Protein AF-A0A951DCB3-F1 (afdb_monomer_lite)

Structure (mmCIF, N/CA/C/O backbone):
data_AF-A0A951DCB3-F1
#
_entry.id   AF-A0A951DCB3-F1
#
loop_
_atom_site.group_PDB
_atom_site.id
_atom_site.type_symbol
_atom_site.label_atom_id
_atom_site.label_alt_id
_atom_site.label_comp_id
_atom_site.label_asym_id
_atom_site.label_entity_id
_atom_site.label_seq_id
_atom_site.pdbx_PDB_ins_code
_atom_site.Cartn_x
_atom_site.Cartn_y
_atom_site.Cartn_z
_atom_site.occupancy
_atom_site.B_iso_or_equiv
_atom_site.auth_seq_id
_atom_site.auth_comp_id
_atom_site.auth_asym_id
_atom_site.auth_atom_id
_atom_site.pdbx_PDB_model_num
ATOM 1 N N . MET A 1 1 ? -5.277 -3.072 5.373 1.00 61.84 1 MET A N 1
ATOM 2 C CA . MET A 1 1 ? -5.225 -4.297 6.201 1.00 61.84 1 MET A CA 1
ATOM 3 C C . MET A 1 1 ? -6.639 -4.829 6.340 1.00 61.84 1 MET A C 1
ATOM 5 O O . MET A 1 1 ? -7.520 -4.011 6.578 1.00 61.84 1 MET A O 1
ATOM 9 N N . PRO A 1 2 ? -6.886 -6.137 6.193 1.00 65.38 2 PRO A N 1
ATOM 10 C CA . PRO A 1 2 ? -8.248 -6.692 6.173 1.00 65.38 2 PRO A CA 1
ATOM 11 C C . PRO A 1 2 ? -9.065 -6.412 7.444 1.00 65.38 2 PRO A C 1
ATOM 13 O O . PRO A 1 2 ? -10.286 -6.372 7.400 1.00 65.38 2 PRO A O 1
ATOM 16 N N . ASN A 1 3 ? -8.392 -6.110 8.558 1.00 78.81 3 ASN A N 1
ATOM 17 C CA . ASN A 1 3 ? -9.014 -5.648 9.801 1.00 78.81 3 ASN A CA 1
ATOM 18 C C . ASN A 1 3 ? -9.468 -4.171 9.796 1.00 78.81 3 ASN A C 1
ATOM 20 O O . ASN A 1 3 ? -9.952 -3.690 10.811 1.00 78.81 3 ASN A O 1
ATOM 24 N N . GLY A 1 4 ? -9.265 -3.422 8.709 1.00 82.12 4 GLY A N 1
ATOM 25 C CA . GLY A 1 4 ? -9.683 -2.021 8.579 1.00 82.12 4 GLY A CA 1
ATOM 26 C C . GLY A 1 4 ? -8.858 -1.001 9.375 1.00 82.12 4 GLY A C 1
ATOM 27 O O . GLY A 1 4 ? -9.179 0.180 9.355 1.00 82.12 4 GLY A O 1
ATOM 28 N N . HIS A 1 5 ? -7.788 -1.402 10.067 1.00 89.06 5 HIS A N 1
ATOM 29 C CA . HIS A 1 5 ? -7.044 -0.499 10.965 1.00 89.06 5 HIS A CA 1
ATOM 30 C C . HIS A 1 5 ? -5.888 0.250 10.284 1.00 89.06 5 HIS A C 1
ATOM 32 O O . HIS A 1 5 ? -5.240 1.103 10.899 1.00 89.06 5 HIS A O 1
ATOM 38 N N . GLY A 1 6 ? -5.600 -0.075 9.025 1.00 91.75 6 GLY A N 1
ATOM 39 C CA . GLY A 1 6 ? -4.479 0.517 8.313 1.00 91.75 6 GLY A CA 1
ATOM 40 C C . GLY A 1 6 ? -4.629 0.495 6.803 1.00 91.75 6 GLY A C 1
ATOM 41 O O . GLY A 1 6 ? -5.201 -0.444 6.238 1.00 91.75 6 GLY A O 1
ATOM 42 N N . LEU A 1 7 ? -4.060 1.518 6.175 1.00 93.25 7 LEU A N 1
ATOM 43 C CA . LEU A 1 7 ? -3.956 1.674 4.730 1.00 93.25 7 LEU A CA 1
ATOM 44 C C . LEU A 1 7 ? -2.510 1.412 4.314 1.00 93.25 7 LEU A C 1
ATOM 46 O O . LEU A 1 7 ? -1.598 2.087 4.791 1.00 93.25 7 LEU A O 1
ATOM 50 N N . VAL A 1 8 ? -2.315 0.427 3.440 1.00 93.38 8 VAL A N 1
ATOM 51 C CA . VAL A 1 8 ? -1.041 0.259 2.738 1.00 93.38 8 VAL A CA 1
ATOM 52 C C . VAL A 1 8 ? -1.115 1.111 1.484 1.00 93.38 8 VAL A C 1
ATOM 54 O O . VAL A 1 8 ? -2.104 1.041 0.758 1.00 93.38 8 VAL A O 1
ATOM 57 N N . TYR A 1 9 ? -0.102 1.935 1.260 1.00 92.38 9 TYR A N 1
ATOM 58 C CA . TYR A 1 9 ? -0.013 2.793 0.088 1.00 92.38 9 TYR A CA 1
ATOM 59 C C . TYR A 1 9 ? 1.425 2.862 -0.408 1.00 92.38 9 TYR A C 1
ATOM 61 O O . TYR A 1 9 ? 2.368 2.538 0.316 1.00 92.38 9 TYR A O 1
ATOM 69 N N . MET A 1 10 ? 1.571 3.283 -1.657 1.00 90.31 10 MET A N 1
ATOM 70 C CA . MET A 1 10 ? 2.861 3.492 -2.290 1.00 90.31 10 MET A CA 1
ATOM 71 C C . MET A 1 10 ? 3.182 4.985 -2.303 1.00 90.31 10 MET A C 1
ATOM 73 O O . MET A 1 10 ? 2.318 5.803 -2.619 1.00 90.31 10 MET A O 1
ATOM 77 N N . GLN A 1 11 ? 4.419 5.339 -1.970 1.00 87.50 11 GLN A N 1
ATOM 78 C CA . GLN A 1 11 ? 4.896 6.717 -2.011 1.00 87.50 11 GLN A CA 1
ATOM 79 C C . GLN A 1 11 ? 6.279 6.759 -2.654 1.00 87.50 11 GLN A C 1
ATOM 81 O O . GLN A 1 11 ? 7.156 5.976 -2.290 1.00 87.50 11 GLN A O 1
ATOM 86 N N . ALA A 1 12 ? 6.464 7.681 -3.600 1.00 79.19 12 ALA A N 1
ATOM 87 C CA . ALA A 1 12 ? 7.780 8.027 -4.120 1.00 79.19 12 ALA A CA 1
ATOM 88 C C . ALA A 1 12 ? 8.419 9.108 -3.238 1.00 79.19 12 ALA A C 1
ATOM 90 O O . ALA A 1 12 ? 7.727 10.010 -2.755 1.00 79.19 12 ALA A O 1
ATOM 91 N N . GLY A 1 13 ? 9.728 9.012 -3.014 1.00 70.56 13 GLY A N 1
ATOM 92 C CA . GLY A 1 13 ? 10.479 10.070 -2.339 1.00 70.56 13 GLY A CA 1
ATOM 93 C C . GLY A 1 13 ? 10.637 11.302 -3.234 1.00 70.56 13 GLY A C 1
ATOM 94 O O . GLY A 1 13 ? 10.816 11.170 -4.439 1.00 70.56 13 GLY A O 1
ATOM 95 N N . GLU A 1 14 ? 10.640 12.508 -2.660 1.00 68.12 14 GLU A N 1
ATOM 96 C CA . GLU A 1 14 ? 10.841 13.745 -3.444 1.00 68.12 14 GLU A CA 1
ATOM 97 C C . GLU A 1 14 ? 12.200 13.772 -4.167 1.00 68.12 14 GLU A C 1
ATOM 99 O O . GLU A 1 14 ? 12.320 14.324 -5.258 1.00 68.12 14 GLU A O 1
ATOM 104 N N . ALA A 1 15 ? 13.220 13.139 -3.578 1.00 66.31 15 ALA A N 1
ATOM 105 C CA . ALA A 1 15 ? 14.585 13.106 -4.103 1.00 66.31 15 ALA A CA 1
ATOM 106 C C . ALA A 1 15 ? 14.918 11.846 -4.923 1.00 66.31 15 ALA A C 1
ATOM 108 O O . ALA A 1 15 ? 15.989 11.781 -5.529 1.00 66.31 15 ALA A O 1
ATOM 109 N N . THR A 1 16 ? 14.052 10.825 -4.935 1.00 64.12 16 THR A N 1
ATOM 110 C CA . THR A 1 16 ? 14.354 9.536 -5.575 1.00 64.12 16 THR A CA 1
ATOM 111 C C . THR A 1 16 ? 13.157 9.008 -6.354 1.00 64.12 16 THR A C 1
ATOM 113 O O . THR A 1 16 ? 12.059 8.976 -5.807 1.00 64.12 16 THR A O 1
ATOM 116 N N . PRO A 1 17 ? 13.352 8.459 -7.566 1.00 68.31 17 PRO A N 1
ATOM 117 C CA . PRO A 1 17 ? 12.268 7.823 -8.318 1.00 68.31 17 PRO A CA 1
ATOM 118 C C . PRO A 1 17 ? 11.795 6.502 -7.688 1.00 68.31 17 PRO A C 1
ATOM 120 O O . PRO A 1 17 ? 10.913 5.845 -8.230 1.00 68.31 17 PRO A O 1
ATOM 123 N N . TRP A 1 18 ? 12.415 6.080 -6.585 1.00 77.56 18 TRP A N 1
ATOM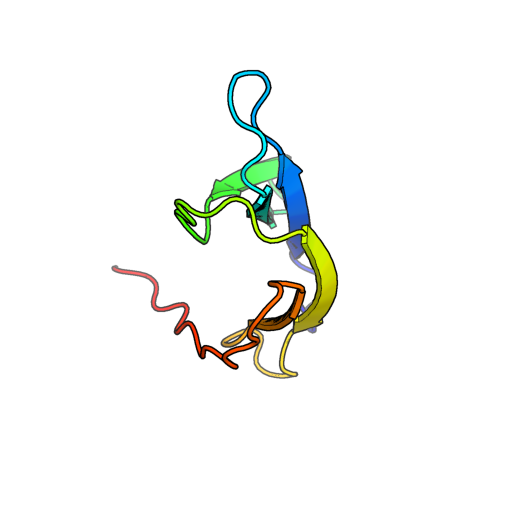 124 C CA . TRP A 1 18 ? 12.098 4.842 -5.897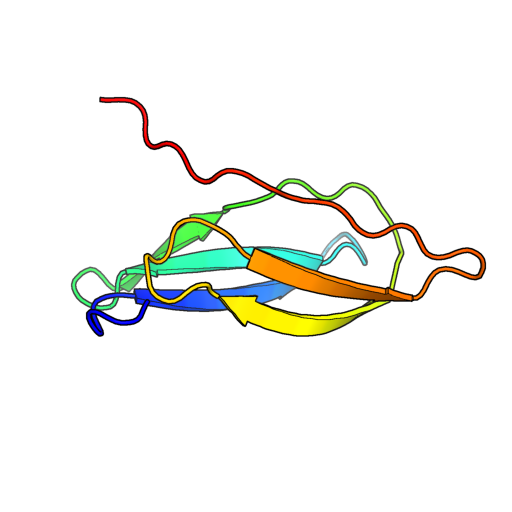 1.00 77.56 18 TRP A CA 1
ATOM 125 C C . TRP A 1 18 ? 10.764 4.966 -5.178 1.00 77.56 18 TRP A C 1
ATOM 127 O O . TRP A 1 18 ? 10.472 5.968 -4.520 1.00 77.56 18 TRP A O 1
ATOM 137 N N . GLN A 1 19 ? 9.967 3.923 -5.331 1.00 85.44 19 GLN A N 1
ATOM 138 C CA . GLN A 1 19 ? 8.658 3.791 -4.731 1.00 85.44 19 GLN A CA 1
ATOM 139 C C . GLN A 1 19 ? 8.756 2.796 -3.578 1.00 85.44 19 GLN A C 1
ATOM 141 O O . GLN A 1 19 ? 9.241 1.682 -3.761 1.00 85.44 19 GLN A O 1
ATOM 146 N N . ASP A 1 20 ? 8.260 3.186 -2.409 1.00 88.56 20 ASP A N 1
ATOM 147 C CA . ASP A 1 20 ? 8.186 2.310 -1.244 1.00 88.56 20 ASP A CA 1
ATOM 148 C C . ASP A 1 20 ? 6.758 2.093 -0.792 1.00 88.56 20 ASP A C 1
ATOM 150 O O . ASP A 1 20 ? 5.885 2.946 -0.983 1.00 88.56 20 ASP A O 1
ATOM 154 N N . PHE A 1 21 ? 6.550 0.969 -0.114 1.00 91.75 21 PHE A N 1
ATOM 155 C CA . PHE A 1 21 ? 5.321 0.720 0.612 1.00 91.75 21 PHE A CA 1
ATOM 156 C C . PHE A 1 21 ? 5.375 1.357 1.995 1.00 91.75 21 PHE A C 1
ATOM 158 O O . PHE A 1 21 ? 6.350 1.242 2.743 1.00 91.75 21 PHE A O 1
ATOM 165 N N . TRP A 1 22 ? 4.271 1.992 2.354 1.00 93.75 22 TRP A N 1
ATOM 166 C CA . TRP A 1 22 ? 4.042 2.619 3.642 1.00 93.75 22 TRP A CA 1
ATOM 167 C C . TRP A 1 22 ? 2.765 2.065 4.255 1.00 93.75 22 TRP A C 1
ATOM 169 O O . TRP A 1 22 ? 1.813 1.726 3.553 1.00 93.75 22 TRP A O 1
ATOM 179 N N . LEU A 1 23 ? 2.735 2.000 5.584 1.00 93.81 23 LEU A N 1
ATOM 180 C CA . LEU A 1 23 ? 1.533 1.705 6.351 1.00 93.81 23 LEU A CA 1
ATOM 181 C C . LEU A 1 23 ? 1.111 2.944 7.124 1.00 93.81 23 LEU A C 1
ATOM 183 O O . LEU A 1 23 ? 1.810 3.367 8.045 1.00 93.81 23 LEU A O 1
ATOM 187 N N . LEU A 1 24 ? -0.069 3.461 6.801 1.00 95.00 24 LEU A N 1
ATOM 188 C CA . LEU A 1 24 ? -0.774 4.440 7.613 1.00 95.00 24 LEU A CA 1
ATOM 189 C C . LEU A 1 24 ? -1.606 3.711 8.668 1.00 95.00 24 LEU A C 1
ATOM 191 O O . LEU A 1 24 ? -2.498 2.928 8.334 1.00 95.00 24 LEU A O 1
ATOM 195 N N . ASN A 1 25 ? -1.347 3.995 9.942 1.00 94.25 25 ASN A N 1
ATOM 196 C CA . ASN A 1 25 ? -2.267 3.647 11.017 1.00 94.25 25 ASN A CA 1
ATOM 197 C C . ASN A 1 25 ? -3.435 4.642 11.007 1.00 94.25 25 ASN A C 1
ATOM 199 O O . ASN A 1 25 ? -3.226 5.830 11.243 1.00 94.25 25 ASN A O 1
ATOM 203 N N . LEU A 1 26 ? -4.658 4.162 10.772 1.00 94.56 26 LEU A N 1
ATOM 204 C CA . LEU A 1 26 ? -5.832 5.033 10.622 1.00 94.56 26 LEU A CA 1
ATOM 205 C C . LEU A 1 26 ? -6.349 5.597 11.952 1.00 94.56 26 LEU A C 1
ATOM 207 O O . LEU A 1 26 ? -7.052 6.600 11.960 1.00 94.56 26 LEU A O 1
ATOM 211 N N . LYS A 1 27 ? -5.987 4.992 13.088 1.00 94.81 27 LYS A N 1
ATOM 212 C CA . LYS A 1 27 ? -6.352 5.507 14.414 1.00 94.81 27 LYS A CA 1
ATOM 213 C C . LYS A 1 27 ? -5.470 6.685 14.817 1.00 94.81 27 LYS A C 1
ATOM 215 O O . LYS A 1 27 ? -5.953 7.640 15.414 1.00 94.81 27 LYS A O 1
ATOM 220 N N . THR A 1 28 ? -4.169 6.594 14.549 1.00 96.88 28 THR A N 1
ATOM 221 C CA . THR A 1 28 ? -3.189 7.603 14.985 1.00 96.88 28 THR A CA 1
ATOM 222 C C . THR A 1 28 ? -2.776 8.562 13.879 1.00 96.88 28 THR A C 1
ATOM 224 O O . THR A 1 28 ? -2.046 9.507 14.159 1.00 96.88 28 THR A O 1
ATOM 227 N N . MET A 1 29 ? -3.160 8.285 12.631 1.00 96.00 29 MET A N 1
ATOM 228 C CA . MET A 1 29 ? -2.726 9.000 11.428 1.00 96.00 29 MET A CA 1
ATOM 229 C C . MET A 1 29 ? -1.201 9.078 11.273 1.00 96.00 29 MET A C 1
ATOM 231 O O . MET A 1 29 ? -0.661 10.030 10.720 1.00 96.00 29 MET A O 1
ATOM 235 N N . LYS A 1 30 ? -0.491 8.060 11.775 1.00 97.00 30 LYS A N 1
ATOM 236 C CA . LYS A 1 30 ? 0.969 7.966 11.662 1.00 97.00 30 LYS A CA 1
ATOM 237 C C . LYS A 1 30 ? 1.330 6.958 10.586 1.00 97.00 30 LYS A C 1
ATOM 239 O O . LYS A 1 30 ? 0.813 5.838 10.606 1.00 97.00 30 LYS A O 1
ATOM 244 N N . SER A 1 31 ? 2.244 7.345 9.705 1.00 95.25 31 SER A N 1
ATOM 245 C CA . SER A 1 31 ? 2.807 6.457 8.693 1.00 95.25 31 SER A CA 1
ATOM 246 C C . SER A 1 31 ? 4.115 5.838 9.172 1.00 95.25 31 SER A C 1
ATOM 248 O O . SER A 1 31 ? 4.924 6.499 9.824 1.00 95.25 31 SER A O 1
ATOM 250 N N . ARG A 1 32 ? 4.339 4.571 8.815 1.00 93.06 32 ARG A N 1
ATOM 251 C CA . ARG A 1 32 ? 5.654 3.922 8.883 1.00 93.06 32 ARG A CA 1
ATOM 252 C C . ARG A 1 32 ? 6.023 3.352 7.523 1.00 93.06 32 ARG A C 1
ATOM 254 O O . ARG A 1 32 ? 5.161 2.815 6.828 1.00 93.06 32 ARG A O 1
ATOM 261 N N . ARG A 1 33 ? 7.303 3.427 7.181 1.00 92.38 33 ARG A N 1
ATOM 262 C CA . ARG A 1 33 ? 7.859 2.781 5.993 1.00 92.38 33 ARG A CA 1
ATOM 263 C C . ARG A 1 33 ? 7.890 1.259 6.208 1.00 92.38 33 ARG A C 1
ATOM 265 O O . ARG A 1 33 ? 8.186 0.807 7.316 1.00 92.38 33 ARG A O 1
ATOM 272 N N . LEU A 1 34 ? 7.513 0.483 5.191 1.00 91.62 34 LEU A N 1
ATOM 273 C CA . LEU A 1 34 ? 7.519 -0.990 5.213 1.00 91.62 34 LEU A CA 1
ATOM 274 C C . LEU A 1 34 ? 8.693 -1.587 4.435 1.00 91.62 34 LEU A C 1
ATOM 276 O O . LEU A 1 34 ? 9.119 -2.694 4.745 1.00 91.62 34 LEU A O 1
ATOM 280 N N . THR A 1 35 ? 9.192 -0.870 3.431 1.00 87.81 35 THR A N 1
ATOM 281 C CA . THR A 1 35 ? 10.263 -1.323 2.540 1.00 87.81 35 THR A CA 1
ATOM 282 C C . THR A 1 35 ? 11.302 -0.234 2.347 1.00 87.81 35 THR A C 1
ATOM 284 O O . THR A 1 35 ? 10.984 0.944 2.466 1.00 87.81 35 THR A O 1
ATOM 287 N N . GLU A 1 36 ? 12.526 -0.622 2.005 1.00 87.50 36 GLU A N 1
ATOM 288 C CA . GLU A 1 36 ? 13.529 0.289 1.450 1.00 87.50 36 GLU A CA 1
ATOM 289 C C . GLU A 1 36 ? 13.986 -0.260 0.101 1.00 87.50 36 GLU A C 1
ATOM 291 O O . GLU A 1 36 ? 15.014 -0.926 -0.014 1.00 87.50 36 GLU A O 1
ATOM 296 N N . LEU A 1 37 ? 13.160 -0.051 -0.922 1.00 83.12 37 LEU A N 1
ATOM 297 C CA . LEU A 1 37 ? 13.460 -0.483 -2.278 1.00 83.12 37 LEU A CA 1
ATOM 298 C C . LEU A 1 37 ? 14.414 0.533 -2.912 1.00 83.12 37 LEU A C 1
ATOM 300 O O . LEU A 1 37 ? 14.153 1.729 -2.965 1.00 83.12 37 LEU A O 1
ATOM 304 N N . ASN A 1 38 ? 15.551 0.050 -3.392 1.00 76.06 38 ASN A N 1
ATOM 305 C CA . ASN A 1 38 ? 16.648 0.846 -3.942 1.00 76.06 38 ASN A CA 1
ATOM 306 C C . ASN A 1 38 ? 16.725 0.748 -5.471 1.00 76.06 38 ASN A C 1
ATOM 308 O O . ASN A 1 38 ? 17.799 0.840 -6.067 1.00 76.06 38 ASN A O 1
ATOM 312 N N . ASP A 1 39 ? 15.580 0.550 -6.116 1.00 70.75 39 ASP A N 1
ATOM 313 C CA . ASP A 1 39 ? 15.505 0.277 -7.539 1.00 70.75 39 ASP A CA 1
ATOM 314 C C . ASP A 1 39 ? 14.530 1.195 -8.283 1.00 70.75 39 ASP A C 1
ATOM 316 O O . ASP A 1 39 ? 13.533 1.667 -7.745 1.00 70.75 39 ASP A O 1
ATOM 320 N N . ARG A 1 40 ? 14.853 1.447 -9.555 1.00 68.62 40 ARG A N 1
ATOM 321 C CA . ARG A 1 40 ? 14.108 2.311 -10.471 1.00 68.62 40 ARG A CA 1
ATOM 322 C C . ARG A 1 40 ? 12.946 1.604 -11.177 1.00 68.62 40 ARG A C 1
ATOM 324 O O . ARG A 1 40 ? 12.348 2.213 -12.062 1.00 68.62 40 ARG A O 1
ATOM 331 N N . ALA A 1 41 ? 12.639 0.346 -10.849 1.00 72.00 41 ALA A N 1
ATOM 332 C CA . ALA A 1 41 ? 11.470 -0.319 -11.409 1.00 72.00 41 ALA A CA 1
ATOM 333 C C . ALA A 1 41 ? 10.203 0.485 -11.139 1.00 72.00 41 ALA A C 1
ATOM 335 O O . ALA A 1 41 ? 9.971 0.953 -10.026 1.00 72.00 41 ALA A O 1
ATOM 336 N N . THR A 1 42 ? 9.349 0.569 -12.153 1.00 75.81 42 THR A N 1
ATOM 337 C CA . THR A 1 42 ? 7.999 1.085 -11.952 1.00 75.81 42 THR A CA 1
ATOM 338 C C . THR A 1 42 ? 7.142 -0.028 -11.362 1.00 75.81 42 THR A C 1
ATOM 340 O O . THR A 1 42 ? 6.996 -1.090 -11.976 1.00 75.81 42 THR A O 1
ATOM 343 N N . MET A 1 43 ? 6.570 0.218 -10.187 1.00 81.81 43 MET A N 1
ATOM 344 C CA . MET A 1 43 ? 5.524 -0.622 -9.607 1.00 81.81 43 MET A CA 1
ATOM 345 C C . MET A 1 43 ? 4.166 -0.022 -9.975 1.00 81.81 43 MET A C 1
ATOM 347 O O . MET A 1 43 ? 3.992 1.200 -9.930 1.00 81.81 43 MET A O 1
ATOM 351 N N . ARG A 1 44 ? 3.204 -0.856 -10.385 1.00 79.88 44 ARG A N 1
ATOM 352 C CA . ARG A 1 44 ? 1.884 -0.373 -10.832 1.00 79.88 44 ARG A CA 1
ATOM 353 C C . ARG A 1 44 ? 0.766 -0.768 -9.889 1.00 79.88 44 ARG A C 1
ATOM 355 O O . ARG A 1 44 ? -0.087 0.056 -9.573 1.00 79.88 44 ARG A O 1
ATOM 362 N N . THR A 1 45 ? 0.765 -2.024 -9.472 1.00 85.88 45 THR A N 1
ATOM 363 C CA . THR A 1 45 ? -0.301 -2.652 -8.704 1.00 85.88 45 THR A CA 1
ATOM 364 C C . THR A 1 45 ? 0.283 -3.491 -7.581 1.00 85.88 45 THR A C 1
ATOM 366 O O . THR A 1 45 ? 1.420 -3.961 -7.635 1.00 85.88 45 THR A O 1
ATOM 369 N N . PHE A 1 46 ? -0.502 -3.653 -6.526 1.00 90.62 46 PHE A N 1
ATOM 370 C CA . PHE A 1 46 ? -0.153 -4.531 -5.430 1.00 90.62 46 PHE A CA 1
ATOM 371 C C . PHE A 1 46 ? -1.412 -5.023 -4.731 1.00 90.62 46 PHE A C 1
ATOM 373 O O . PHE A 1 46 ? -2.424 -4.323 -4.680 1.00 90.62 46 PHE A O 1
ATOM 380 N N . ASP A 1 47 ? -1.286 -6.191 -4.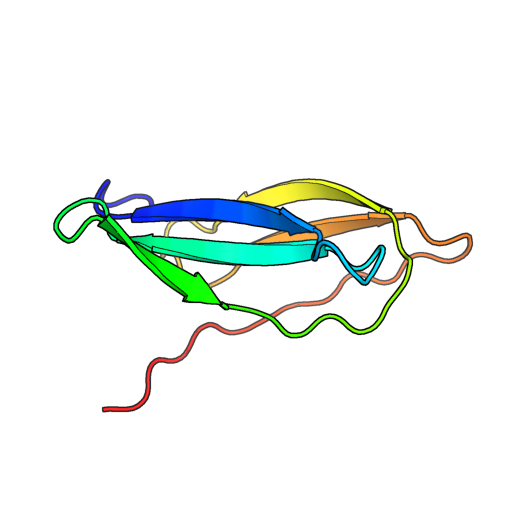125 1.00 91.44 47 ASP A N 1
ATOM 381 C CA . ASP A 1 47 ? -2.263 -6.802 -3.248 1.00 91.44 47 ASP A CA 1
ATOM 382 C C . ASP A 1 47 ? -1.629 -7.061 -1.879 1.00 91.44 47 ASP A C 1
ATOM 384 O O . ASP A 1 47 ? -0.424 -7.285 -1.745 1.00 91.44 47 ASP A O 1
ATOM 388 N N . VAL A 1 48 ? -2.459 -7.046 -0.839 1.00 91.00 48 VAL A N 1
ATOM 389 C CA . VAL A 1 48 ? -2.068 -7.423 0.523 1.00 91.00 48 VAL A CA 1
ATOM 390 C C . VAL A 1 48 ? -2.787 -8.717 0.872 1.00 91.00 48 VAL A C 1
ATOM 392 O O . VAL A 1 48 ? -4.003 -8.810 0.694 1.00 91.00 48 VAL A O 1
ATOM 395 N N . THR A 1 49 ? -2.068 -9.713 1.387 1.00 89.00 49 THR A N 1
ATOM 396 C CA . THR A 1 49 ? -2.681 -10.990 1.777 1.00 89.00 49 THR A CA 1
ATOM 397 C C . THR A 1 49 ? -3.748 -10.805 2.857 1.00 89.00 49 THR A C 1
ATOM 399 O O . THR A 1 49 ? -3.722 -9.850 3.636 1.00 89.00 49 THR A O 1
ATOM 402 N N . ALA A 1 50 ? -4.697 -11.743 2.938 1.00 88.12 50 ALA A N 1
ATOM 403 C CA . ALA A 1 50 ? -5.821 -11.674 3.877 1.00 88.12 50 ALA A CA 1
ATOM 404 C C . ALA A 1 50 ? -5.392 -11.629 5.363 1.00 88.12 50 ALA A C 1
ATOM 406 O O . ALA A 1 50 ? -6.111 -11.106 6.213 1.00 88.12 50 ALA A O 1
ATOM 407 N N . ASP A 1 51 ? -4.209 -12.148 5.687 1.00 87.25 51 ASP A N 1
ATOM 408 C CA . ASP A 1 51 ? -3.610 -12.063 7.022 1.00 87.25 51 ASP A CA 1
ATOM 409 C C . ASP A 1 51 ? -2.817 -10.764 7.259 1.00 87.25 51 ASP A C 1
ATOM 411 O O . ASP A 1 51 ? -2.370 -10.503 8.376 1.00 87.25 51 ASP A O 1
ATOM 415 N N . GLY A 1 52 ? -2.650 -9.934 6.227 1.00 87.25 52 GLY A N 1
ATOM 416 C CA . GLY A 1 52 ? -1.913 -8.678 6.274 1.00 87.25 52 GLY A CA 1
ATOM 417 C C . GLY A 1 52 ? -0.395 -8.825 6.366 1.00 87.25 52 GLY A C 1
ATOM 418 O O . GLY A 1 52 ? 0.275 -7.833 6.646 1.00 87.25 52 GLY A O 1
ATOM 419 N N . LYS A 1 53 ? 0.150 -10.035 6.187 1.00 87.50 53 LYS A N 1
ATOM 420 C CA . LYS A 1 53 ? 1.577 -10.313 6.420 1.00 87.50 53 LYS A CA 1
ATOM 421 C C . LYS A 1 53 ? 2.457 -10.132 5.194 1.00 87.50 53 LYS A C 1
ATOM 423 O O . LYS A 1 53 ? 3.652 -9.907 5.356 1.00 87.50 53 LYS A O 1
ATOM 428 N N . HIS A 1 54 ? 1.878 -10.201 3.999 1.00 90.00 54 HIS A N 1
ATOM 429 C CA . HIS A 1 54 ? 2.624 -10.117 2.751 1.00 90.00 54 HIS A CA 1
ATOM 430 C C . HIS A 1 54 ? 2.013 -9.078 1.818 1.00 90.00 54 HIS A C 1
ATOM 432 O O . HIS A 1 54 ? 0.796 -8.870 1.790 1.00 90.00 54 HIS A O 1
ATOM 438 N N . ILE A 1 55 ? 2.887 -8.455 1.034 1.00 90.81 55 ILE A N 1
ATOM 439 C CA . ILE A 1 55 ? 2.530 -7.581 -0.079 1.00 90.81 55 ILE A CA 1
ATOM 440 C C . 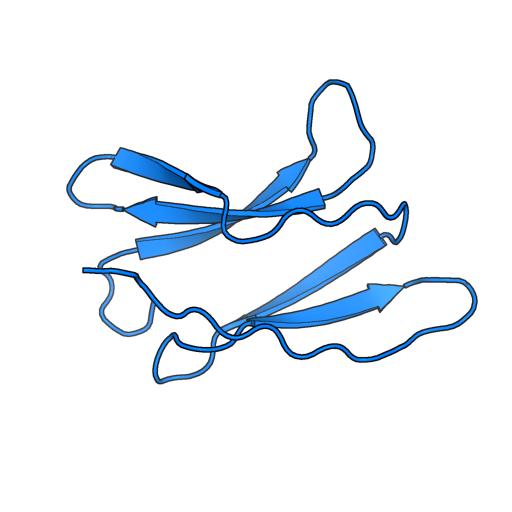ILE A 1 55 ? 3.043 -8.256 -1.346 1.00 90.81 55 ILE A C 1
ATOM 442 O O . ILE A 1 55 ? 4.230 -8.567 -1.441 1.00 90.81 55 ILE A O 1
ATOM 446 N N . VAL A 1 56 ? 2.146 -8.494 -2.297 1.00 90.56 56 VAL A N 1
ATOM 447 C CA . VAL A 1 56 ? 2.472 -9.012 -3.629 1.00 90.56 56 VAL A CA 1
ATOM 448 C C . VAL A 1 56 ? 2.308 -7.861 -4.601 1.00 90.56 56 VAL A C 1
ATOM 450 O O . VAL A 1 56 ? 1.290 -7.182 -4.567 1.00 90.56 56 VAL A O 1
ATOM 453 N N . PHE A 1 57 ? 3.300 -7.611 -5.443 1.00 88.69 57 PHE A N 1
ATOM 454 C CA . PHE A 1 57 ? 3.282 -6.472 -6.353 1.00 88.69 57 PHE A CA 1
ATOM 455 C C . PHE A 1 57 ? 3.951 -6.823 -7.672 1.00 88.69 57 PHE A C 1
ATOM 457 O O . PHE A 1 57 ? 4.883 -7.632 -7.715 1.00 88.69 57 PHE A O 1
ATOM 464 N N . ASP A 1 58 ? 3.470 -6.210 -8.751 1.00 84.06 58 ASP A N 1
ATOM 465 C CA . ASP A 1 58 ? 4.136 -6.299 -10.039 1.00 84.06 58 ASP A CA 1
ATOM 466 C C . ASP A 1 58 ? 5.274 -5.279 -10.108 1.00 84.06 58 ASP A C 1
ATOM 468 O O . ASP A 1 58 ? 5.170 -4.127 -9.681 1.00 84.06 58 ASP A O 1
ATOM 472 N N . ARG A 1 59 ? 6.399 -5.730 -10.656 1.00 78.31 59 ARG A N 1
ATOM 473 C CA . ARG A 1 59 ? 7.586 -4.909 -10.858 1.00 78.31 59 ARG A CA 1
ATOM 474 C C . ARG A 1 59 ? 7.941 -4.955 -12.330 1.00 78.31 59 ARG A C 1
ATOM 476 O O . ARG A 1 59 ? 8.423 -5.981 -12.812 1.00 78.31 59 ARG A O 1
ATOM 483 N N . GLN A 1 60 ? 7.734 -3.847 -13.038 1.00 71.81 60 GLN A N 1
ATOM 484 C CA . GLN A 1 60 ? 8.240 -3.725 -14.396 1.00 71.81 60 GLN A CA 1
ATOM 485 C C . GLN A 1 60 ? 9.682 -3.210 -14.358 1.00 71.81 60 GLN A C 1
ATOM 487 O O . GLN A 1 60 ? 9.951 -2.031 -14.130 1.00 71.81 60 GLN A O 1
ATOM 492 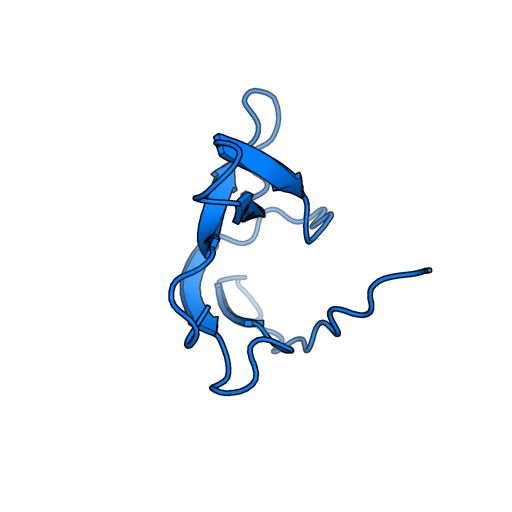N N . GLN A 1 61 ? 10.598 -4.133 -14.616 1.00 66.88 61 GLN A N 1
ATOM 493 C CA . GLN A 1 61 ? 11.913 -3.876 -15.191 1.00 66.88 61 GLN A CA 1
ATOM 494 C C . GLN A 1 61 ? 11.932 -4.499 -16.582 1.00 66.88 61 GLN A C 1
ATOM 496 O O . GLN A 1 61 ? 11.154 -5.417 -16.846 1.00 66.88 61 GLN A O 1
ATOM 501 N N . ASP A 1 62 ? 12.874 -4.093 -17.429 1.00 58.88 62 ASP A N 1
ATOM 502 C CA . ASP A 1 62 ? 13.120 -4.780 -18.702 1.00 58.88 62 ASP A CA 1
ATOM 503 C C . ASP A 1 62 ? 13.468 -6.283 -18.514 1.00 58.88 62 ASP A C 1
ATOM 505 O O . ASP A 1 62 ? 13.423 -7.037 -19.477 1.00 58.88 62 ASP A O 1
ATOM 509 N N . ASN A 1 63 ? 13.712 -6.746 -17.272 1.00 52.22 63 ASN A N 1
ATOM 510 C CA . ASN A 1 63 ? 13.671 -8.149 -16.832 1.00 52.22 63 ASN A CA 1
ATOM 511 C C . ASN A 1 63 ? 12.976 -8.258 -15.451 1.00 52.22 63 ASN A C 1
ATOM 513 O O . ASN A 1 63 ? 13.466 -7.698 -14.475 1.00 52.22 63 ASN A O 1
ATOM 517 N N . SER A 1 64 ? 11.834 -8.944 -15.328 1.00 51.22 64 SER A N 1
ATOM 518 C CA . SER A 1 64 ? 11.028 -8.978 -14.086 1.00 51.22 64 SER A CA 1
ATOM 519 C C . SER A 1 64 ? 11.410 -10.139 -13.150 1.00 51.22 64 SER A C 1
ATOM 521 O O . SER A 1 64 ? 11.558 -11.276 -13.589 1.00 51.22 64 SER A O 1
ATOM 523 N N . ALA A 1 65 ? 11.503 -9.870 -11.842 1.00 54.50 65 ALA A N 1
ATOM 524 C CA . ALA A 1 65 ? 11.614 -10.879 -10.782 1.00 54.50 65 ALA A CA 1
ATOM 525 C C . ALA A 1 65 ? 10.504 -10.661 -9.740 1.00 54.50 65 ALA A C 1
ATOM 527 O O . ALA A 1 65 ? 10.297 -9.534 -9.286 1.00 54.50 65 ALA A O 1
ATOM 528 N N . VAL A 1 66 ? 9.802 -11.732 -9.358 1.00 59.78 66 VAL A N 1
ATOM 529 C CA . VAL A 1 66 ? 8.799 -11.723 -8.279 1.00 59.78 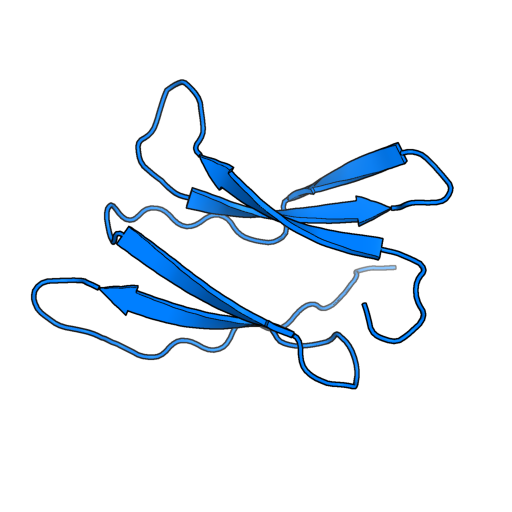66 VAL A CA 1
ATOM 530 C C . VAL A 1 66 ? 9.527 -11.844 -6.938 1.00 59.78 66 VAL A C 1
ATOM 532 O O . VAL A 1 66 ? 10.334 -12.755 -6.765 1.00 59.78 66 VAL A O 1
ATOM 535 N N . VAL A 1 67 ? 9.259 -10.939 -5.991 1.00 62.25 67 VAL A N 1
ATOM 536 C CA . VAL A 1 67 ? 9.880 -10.933 -4.652 1.00 62.25 67 VAL A CA 1
ATOM 537 C C . VAL A 1 67 ? 8.819 -11.021 -3.551 1.00 62.25 67 VAL A C 1
ATOM 539 O O . VAL A 1 67 ? 7.746 -10.438 -3.677 1.00 62.25 67 VAL A O 1
ATOM 542 N N . LEU A 1 68 ? 9.124 -11.747 -2.471 1.00 67.31 68 LEU A N 1
ATOM 543 C CA . LEU A 1 68 ? 8.290 -11.872 -1.270 1.00 67.31 68 LEU A CA 1
ATOM 544 C C . LEU A 1 68 ? 8.930 -11.076 -0.128 1.00 67.31 68 LEU A C 1
ATOM 546 O O . LEU A 1 68 ? 10.113 -11.260 0.154 1.00 67.31 68 LEU A O 1
ATOM 550 N N . ILE A 1 69 ? 8.155 -10.217 0.534 1.00 64.94 69 ILE A N 1
ATOM 551 C CA . ILE A 1 69 ? 8.599 -9.445 1.704 1.00 64.94 69 ILE A CA 1
ATOM 552 C C . ILE A 1 69 ? 7.757 -9.860 2.914 1.00 64.94 69 ILE A C 1
ATOM 554 O O . ILE A 1 69 ? 6.527 -9.854 2.840 1.00 64.94 69 ILE A O 1
ATOM 558 N N . ASP A 1 70 ? 8.427 -10.208 4.015 1.00 66.56 70 ASP A N 1
ATOM 559 C CA . ASP A 1 70 ? 7.816 -10.624 5.282 1.00 66.56 70 ASP A CA 1
ATOM 560 C C . ASP A 1 70 ? 7.762 -9.446 6.277 1.00 66.56 70 ASP A C 1
ATOM 562 O O . ASP A 1 70 ? 8.772 -8.801 6.565 1.00 66.56 70 ASP A O 1
ATOM 566 N N . LEU A 1 71 ? 6.567 -9.146 6.795 1.00 57.38 71 LEU A N 1
ATOM 567 C CA . LEU A 1 71 ? 6.288 -8.016 7.684 1.00 57.38 71 LEU A CA 1
ATOM 568 C C . LEU A 1 71 ? 6.308 -8.416 9.173 1.00 57.38 71 LEU A C 1
ATOM 570 O O . LEU A 1 71 ? 5.302 -8.270 9.874 1.00 57.38 71 LEU A O 1
ATOM 574 N N . HIS A 1 72 ? 7.435 -8.887 9.706 1.00 63.44 72 HIS A N 1
ATOM 575 C CA . HIS A 1 72 ? 7.543 -9.109 11.155 1.00 63.44 72 HIS A CA 1
ATOM 576 C C . HIS A 1 72 ? 7.741 -7.794 11.933 1.00 63.44 72 HIS A C 1
ATOM 578 O O . HIS A 1 72 ? 8.489 -6.906 11.532 1.00 63.44 72 HIS A O 1
ATOM 584 N N . THR A 1 73 ? 7.049 -7.664 13.072 1.00 46.38 73 THR A N 1
ATOM 585 C CA . THR A 1 73 ? 7.168 -6.525 14.001 1.00 46.38 73 THR A CA 1
ATOM 586 C C . THR A 1 73 ? 7.975 -6.966 15.221 1.00 46.38 73 THR A C 1
ATOM 588 O O . THR A 1 73 ? 7.551 -7.878 15.932 1.00 46.38 73 THR A O 1
ATOM 591 N N . SER A 1 74 ? 9.129 -6.342 15.465 1.00 46.53 74 SER A N 1
ATOM 592 C CA . SER A 1 74 ? 9.902 -6.539 16.700 1.00 46.53 74 SER A CA 1
ATOM 593 C C . SER A 1 74 ? 9.149 -5.962 17.906 1.00 46.53 74 SER A C 1
ATOM 595 O O . SER A 1 74 ? 8.535 -4.900 17.788 1.00 46.53 74 SER A O 1
ATOM 597 N N . ARG A 1 75 ? 9.169 -6.698 19.027 1.00 42.56 75 ARG A N 1
ATOM 598 C CA . ARG A 1 75 ? 8.550 -6.327 20.314 1.00 42.56 75 ARG A CA 1
ATOM 599 C C . ARG A 1 75 ? 9.188 -5.095 20.943 1.00 42.56 75 ARG A C 1
ATOM 601 O O . ARG A 1 75 ? 10.426 -4.970 20.829 1.00 42.56 75 ARG A O 1
#

Foldseek 3Di:
DLVPQWDWDWDDDPVGLDIFIWIQGPVVRDIDTQDDDPDNWDWDDWDADNVRFWIWTWTDDVDGDTDTDGRDDDD

Radius of gyration: 12.89 Å; chains: 1; bounding box: 26×26×39 Å

Sequence (75 aa):
MPNGHGLVYMQAGEATPWQDFWLLNLKTMKSRRLTELNDRATMRTFDVTADGKHIVFDRQQDNSAVVLIDLHTSR

pLDDT: mean 79.34, std 14.36, range [42.56, 97.0]

Secondary structure (DSSP, 8-state):
-TTSSEEEEEEEETTEEEEEEEEEETTTTEEEE-------PEEEEEEE-TTS-EEEEEEESSS-----EE-----